Protein AF-A0A1G2YDM6-F1 (afdb_monomer_lite)

Structure (mmCIF, N/CA/C/O backbone):
data_AF-A0A1G2YDM6-F1
#
_entry.id   AF-A0A1G2YDM6-F1
#
loop_
_atom_site.group_PDB
_atom_site.id
_atom_site.type_symbol
_atom_site.label_atom_id
_atom_site.label_alt_id
_atom_site.label_comp_id
_atom_site.label_asym_id
_atom_site.label_entity_id
_atom_site.label_seq_id
_atom_site.pdbx_PDB_ins_code
_atom_site.Cartn_x
_atom_site.Cartn_y
_atom_site.Cartn_z
_atom_site.occupancy
_atom_site.B_iso_or_equiv
_atom_site.auth_seq_id
_atom_site.auth_comp_id
_atom_site.auth_asym_id
_atom_site.auth_atom_id
_atom_site.pdbx_PDB_model_num
ATOM 1 N N . MET A 1 1 ? 48.898 -8.163 -67.115 1.00 39.56 1 MET A N 1
ATOM 2 C CA . MET A 1 1 ? 49.098 -7.182 -66.029 1.00 39.56 1 MET A CA 1
ATOM 3 C C . MET A 1 1 ? 47.753 -7.056 -65.335 1.00 39.56 1 MET A C 1
ATOM 5 O O . MET A 1 1 ? 46.881 -6.364 -65.837 1.00 39.56 1 MET A O 1
ATOM 9 N N . GLU A 1 2 ? 47.530 -7.859 -64.297 1.00 41.38 2 GLU A N 1
ATOM 10 C CA . GLU A 1 2 ? 46.250 -7.918 -63.586 1.00 41.38 2 GLU A CA 1
ATOM 11 C C . GLU A 1 2 ? 46.316 -6.986 -62.380 1.00 41.38 2 GLU A C 1
ATOM 13 O O . GLU A 1 2 ? 47.079 -7.216 -61.444 1.00 41.38 2 GLU A O 1
ATOM 18 N N . ILE A 1 3 ? 45.540 -5.907 -62.418 1.00 42.56 3 ILE A N 1
ATOM 19 C CA . ILE A 1 3 ? 45.365 -5.003 -61.281 1.00 42.56 3 ILE A CA 1
ATOM 20 C C . ILE A 1 3 ? 44.123 -5.471 -60.525 1.00 42.56 3 ILE A C 1
ATOM 22 O O . ILE A 1 3 ? 43.000 -5.092 -60.842 1.00 42.56 3 ILE A O 1
ATOM 26 N N . THR A 1 4 ? 44.333 -6.349 -59.544 1.00 41.69 4 THR A N 1
ATOM 27 C CA . THR A 1 4 ? 43.322 -6.680 -58.533 1.00 41.69 4 THR A CA 1
ATOM 28 C C . THR A 1 4 ? 43.437 -5.660 -57.406 1.00 41.69 4 THR A C 1
ATOM 30 O O . THR A 1 4 ? 44.292 -5.789 -56.529 1.00 41.69 4 THR A O 1
ATOM 33 N N . THR A 1 5 ? 42.590 -4.634 -57.415 1.00 46.31 5 THR A N 1
ATOM 34 C CA . THR A 1 5 ? 42.485 -3.705 -56.283 1.00 46.31 5 THR A CA 1
ATOM 35 C C . THR A 1 5 ? 41.558 -4.326 -55.245 1.00 46.31 5 THR A C 1
ATOM 37 O O . THR A 1 5 ? 40.344 -4.372 -55.424 1.00 46.31 5 THR A O 1
ATOM 40 N N . LYS A 1 6 ? 42.142 -4.856 -54.167 1.00 47.94 6 LYS A N 1
ATOM 41 C CA . LYS A 1 6 ? 41.411 -5.379 -53.009 1.00 47.94 6 LYS A CA 1
ATOM 42 C C . LYS A 1 6 ? 40.618 -4.240 -52.361 1.00 47.94 6 LYS A C 1
ATOM 44 O O . LYS A 1 6 ? 41.208 -3.288 -51.857 1.00 47.94 6 LYS A O 1
ATOM 49 N N . THR A 1 7 ? 39.292 -4.346 -52.375 1.00 47.47 7 THR A N 1
ATOM 50 C CA . THR A 1 7 ? 38.390 -3.479 -51.611 1.00 47.47 7 THR A CA 1
ATOM 51 C C . THR A 1 7 ? 38.710 -3.619 -50.124 1.00 47.47 7 THR A C 1
ATOM 53 O O . THR A 1 7 ? 38.458 -4.661 -49.522 1.00 47.47 7 THR A O 1
ATOM 56 N N . ASN A 1 8 ? 39.295 -2.575 -49.537 1.00 47.19 8 ASN A N 1
ATOM 57 C CA . ASN A 1 8 ? 39.454 -2.445 -48.094 1.00 47.19 8 ASN A CA 1
ATOM 58 C C . ASN A 1 8 ? 38.079 -2.173 -47.478 1.00 47.19 8 ASN A C 1
ATOM 60 O O . ASN A 1 8 ? 37.555 -1.064 -47.578 1.00 47.19 8 ASN A O 1
ATOM 64 N N . PHE A 1 9 ? 37.500 -3.185 -46.839 1.00 51.41 9 PHE A N 1
ATOM 65 C CA . PHE A 1 9 ? 36.400 -2.986 -45.907 1.00 51.41 9 PHE A CA 1
ATOM 66 C C . PHE A 1 9 ? 36.975 -2.323 -44.654 1.00 51.41 9 PHE A C 1
ATOM 68 O O . PHE A 1 9 ? 37.782 -2.917 -43.942 1.00 51.41 9 PHE A O 1
ATOM 75 N N . VAL A 1 10 ? 36.594 -1.071 -44.403 1.00 49.62 10 VAL A N 1
ATOM 76 C CA . VAL A 1 10 ? 36.837 -0.429 -43.110 1.00 49.62 10 VAL A CA 1
ATOM 77 C C . VAL A 1 10 ? 36.023 -1.208 -42.082 1.00 49.62 10 VAL A C 1
ATOM 79 O O . VAL A 1 10 ? 34.794 -1.166 -42.098 1.00 49.62 10 VAL A O 1
ATOM 82 N N . GLN A 1 11 ? 36.711 -1.958 -41.223 1.00 52.25 11 GLN A N 1
ATOM 83 C CA . GLN A 1 11 ? 36.120 -2.587 -40.051 1.00 52.25 11 GLN A CA 1
ATOM 84 C C . GLN A 1 11 ? 35.572 -1.466 -39.161 1.00 52.25 11 GLN A C 1
ATOM 86 O O . GLN A 1 11 ? 36.335 -0.718 -38.547 1.00 52.25 11 GLN A O 1
ATOM 91 N N . VAL A 1 12 ? 34.249 -1.306 -39.134 1.00 57.72 12 VAL A N 1
ATOM 92 C CA . VAL A 1 12 ? 33.586 -0.475 -38.127 1.00 57.72 12 VAL A CA 1
ATOM 93 C C . VAL A 1 12 ? 33.918 -1.117 -36.777 1.00 57.72 12 VAL A C 1
ATOM 95 O O . VAL A 1 12 ? 33.742 -2.330 -36.652 1.00 57.72 12 VAL A O 1
ATOM 98 N N . PRO A 1 13 ? 34.459 -0.376 -35.794 1.00 49.88 13 PRO A N 1
ATOM 99 C CA . PRO A 1 13 ? 34.746 -0.958 -34.493 1.00 49.88 13 PRO A CA 1
ATOM 100 C C . PRO A 1 13 ? 33.432 -1.482 -33.916 1.00 49.88 13 PRO A C 1
ATOM 102 O O . PRO A 1 13 ? 32.454 -0.731 -33.867 1.00 49.88 13 PRO A O 1
ATOM 105 N N . ASP A 1 14 ? 33.414 -2.756 -33.515 1.00 54.06 14 ASP A N 1
ATOM 106 C CA . ASP A 1 14 ? 32.352 -3.338 -32.696 1.00 54.06 14 ASP A CA 1
ATOM 107 C C . ASP A 1 14 ? 32.188 -2.432 -31.474 1.00 54.06 14 ASP A C 1
ATOM 109 O O . ASP A 1 14 ? 32.967 -2.482 -30.51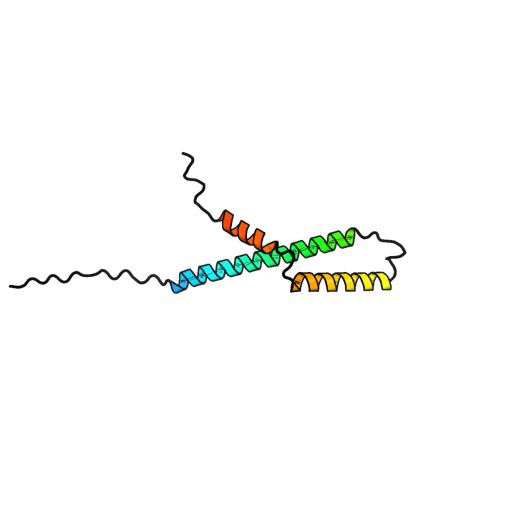9 1.00 54.06 14 ASP A O 1
ATOM 113 N N . ARG A 1 15 ? 31.214 -1.520 -31.522 1.00 57.09 15 ARG A N 1
ATOM 114 C CA . ARG A 1 15 ? 30.751 -0.853 -30.313 1.00 57.09 15 ARG A CA 1
ATOM 115 C C . ARG A 1 15 ? 30.160 -1.960 -29.469 1.00 57.09 15 ARG A C 1
ATOM 117 O O . ARG A 1 15 ? 29.198 -2.585 -29.895 1.00 57.09 15 ARG A O 1
ATOM 124 N N . ASP A 1 16 ? 30.776 -2.188 -28.319 1.00 59.62 16 ASP A N 1
ATOM 125 C CA . ASP A 1 16 ? 30.409 -3.167 -27.307 1.00 59.62 16 ASP A CA 1
ATOM 126 C C . ASP A 1 16 ? 28.902 -3.101 -26.989 1.00 59.62 16 ASP A C 1
ATOM 128 O O . ASP A 1 16 ? 28.436 -2.349 -26.129 1.00 59.62 16 ASP A O 1
ATOM 132 N N . VAL A 1 17 ? 28.119 -3.870 -27.747 1.00 59.19 17 VAL A N 1
ATOM 133 C CA . VAL A 1 17 ? 26.656 -3.953 -27.638 1.00 59.19 17 VAL A CA 1
ATOM 134 C C . VAL A 1 17 ? 26.267 -4.516 -26.264 1.00 59.19 17 VAL A C 1
ATOM 136 O O . VAL A 1 17 ? 25.174 -4.263 -25.761 1.00 59.19 17 VAL A O 1
ATOM 139 N N . SER A 1 18 ? 27.191 -5.238 -25.623 1.00 65.00 18 SER A N 1
ATOM 140 C CA . SER A 1 18 ? 27.033 -5.871 -24.317 1.00 65.00 18 SER A CA 1
ATOM 141 C C . SER A 1 18 ? 27.030 -4.895 -23.142 1.00 65.00 18 SER A C 1
ATOM 143 O O . SER A 1 18 ? 26.379 -5.197 -22.143 1.00 65.00 18 SER A O 1
ATOM 145 N N . HIS A 1 19 ? 27.717 -3.752 -23.219 1.00 65.50 19 HIS A N 1
ATOM 146 C CA . HIS A 1 19 ? 27.672 -2.747 -22.149 1.00 65.50 19 HIS A CA 1
ATOM 147 C C . HIS A 1 19 ? 26.391 -1.906 -22.196 1.00 65.50 19 HIS A C 1
ATOM 149 O O . HIS A 1 19 ? 25.699 -1.801 -21.187 1.00 65.50 19 HIS A O 1
ATOM 155 N N . ALA A 1 20 ? 26.001 -1.416 -23.375 1.00 68.38 20 ALA A N 1
ATOM 156 C CA . ALA A 1 20 ? 24.780 -0.620 -23.527 1.00 68.38 20 ALA A CA 1
ATOM 157 C C . ALA A 1 20 ? 23.499 -1.407 -23.178 1.00 68.38 20 ALA A C 1
ATOM 159 O O . ALA A 1 20 ? 22.583 -0.856 -22.570 1.00 68.38 20 ALA A O 1
ATOM 160 N N . ALA A 1 21 ? 23.440 -2.700 -23.520 1.00 70.25 21 ALA A N 1
ATOM 161 C CA . ALA A 1 21 ? 22.320 -3.566 -23.147 1.00 70.25 21 ALA A CA 1
ATOM 162 C C . ALA A 1 21 ? 22.237 -3.787 -21.625 1.00 70.25 21 ALA A C 1
ATOM 164 O O . ALA A 1 21 ? 21.157 -3.721 -21.047 1.00 70.25 21 ALA A O 1
ATOM 165 N N . ARG A 1 22 ? 23.385 -3.973 -20.959 1.00 74.00 22 ARG A N 1
ATOM 166 C CA . ARG A 1 22 ? 23.454 -4.111 -19.495 1.00 74.00 22 ARG A CA 1
ATOM 167 C C . ARG A 1 22 ? 23.003 -2.851 -18.766 1.00 74.00 22 ARG A C 1
ATOM 169 O O . ARG A 1 22 ? 22.281 -2.955 -17.778 1.00 74.00 22 ARG A O 1
ATOM 176 N N . ASP A 1 23 ? 23.410 -1.682 -19.250 1.00 75.81 23 ASP A N 1
ATOM 177 C CA . ASP A 1 23 ? 23.034 -0.401 -18.648 1.00 75.81 23 ASP A CA 1
ATOM 178 C C . ASP A 1 23 ? 21.526 -0.133 -18.790 1.00 75.81 23 ASP A C 1
ATOM 180 O O . ASP A 1 23 ? 20.891 0.365 -17.856 1.00 75.81 23 ASP A O 1
ATOM 184 N N . ALA A 1 24 ? 20.934 -0.517 -19.926 1.00 72.94 24 ALA A N 1
ATOM 185 C CA . ALA A 1 24 ? 19.492 -0.441 -20.149 1.00 72.94 24 ALA A CA 1
ATOM 186 C C . ALA A 1 24 ? 18.711 -1.395 -19.225 1.00 72.94 24 ALA A C 1
ATOM 188 O O . ALA A 1 24 ? 17.763 -0.959 -18.571 1.00 72.94 24 ALA A O 1
ATOM 189 N N . ASP A 1 25 ? 19.149 -2.653 -19.094 1.00 78.81 25 ASP A N 1
ATOM 190 C CA . ASP A 1 25 ? 18.538 -3.639 -18.188 1.00 78.81 25 ASP A CA 1
ATOM 191 C C . ASP A 1 25 ? 18.638 -3.206 -16.713 1.00 78.81 25 ASP A C 1
ATOM 193 O O . ASP A 1 25 ? 17.701 -3.378 -15.927 1.00 78.81 25 ASP A O 1
ATOM 197 N N . MET A 1 26 ? 19.766 -2.606 -16.317 1.00 78.00 26 MET A N 1
ATOM 198 C CA . MET A 1 26 ? 19.955 -2.068 -14.968 1.00 78.00 26 MET A CA 1
ATOM 199 C C . MET A 1 26 ? 19.038 -0.875 -14.686 1.00 78.00 26 MET A C 1
ATOM 201 O O . MET A 1 26 ? 18.440 -0.814 -13.609 1.00 78.00 26 MET A O 1
ATOM 205 N N . GLN A 1 27 ? 18.898 0.061 -15.633 1.00 80.31 27 GLN A N 1
ATOM 206 C CA . GLN A 1 27 ? 17.955 1.175 -15.493 1.00 80.31 2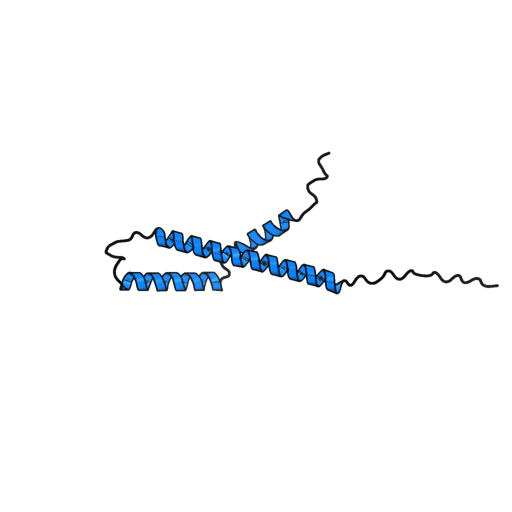7 GLN A CA 1
ATOM 207 C C . GLN A 1 27 ? 16.508 0.693 -15.412 1.00 80.31 27 GLN A C 1
ATOM 209 O O . GLN A 1 27 ? 15.735 1.221 -14.611 1.00 80.31 27 GLN A O 1
ATOM 214 N N . ASP A 1 28 ? 16.142 -0.310 -16.207 1.00 88.88 28 ASP A N 1
ATOM 215 C CA . ASP A 1 28 ? 14.796 -0.873 -16.194 1.00 88.88 28 ASP A CA 1
ATOM 216 C C . ASP A 1 28 ? 14.469 -1.530 -14.845 1.00 88.88 28 ASP A C 1
ATOM 218 O O . ASP A 1 28 ? 13.485 -1.181 -14.186 1.00 88.88 28 ASP A O 1
ATOM 222 N N . SER A 1 29 ? 15.377 -2.380 -14.358 1.00 89.88 29 SER A N 1
ATOM 223 C CA . SER A 1 29 ? 15.290 -2.997 -13.030 1.00 89.88 29 SER A CA 1
ATOM 224 C C . SER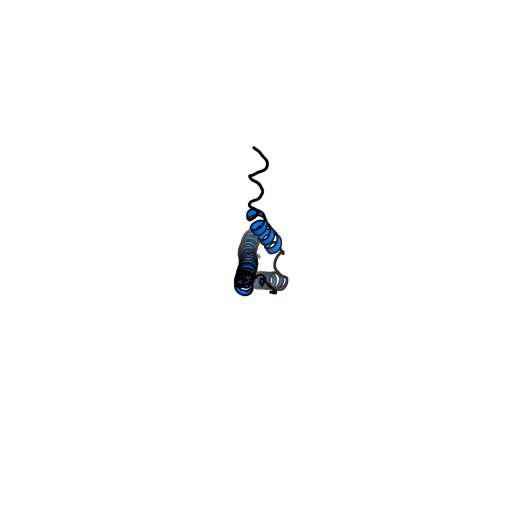 A 1 29 ? 15.198 -1.955 -11.907 1.00 89.88 29 SER A C 1
ATOM 226 O O . SER A 1 29 ? 14.417 -2.108 -10.961 1.00 89.88 29 SER A O 1
ATOM 228 N N . HIS A 1 30 ? 15.941 -0.850 -12.026 1.00 91.44 30 HIS A N 1
ATOM 229 C CA . HIS A 1 30 ? 15.884 0.247 -11.065 1.00 91.44 30 HIS A CA 1
ATOM 230 C C . HIS A 1 30 ? 14.516 0.942 -11.051 1.00 91.44 30 HIS A C 1
ATOM 232 O O . HIS A 1 30 ? 13.945 1.127 -9.977 1.00 91.44 30 HIS A O 1
ATOM 238 N N . LYS A 1 31 ? 13.943 1.265 -12.217 1.00 92.12 31 LYS A N 1
ATOM 239 C CA . LYS A 1 31 ? 12.603 1.874 -12.314 1.00 92.12 31 LYS A CA 1
ATOM 240 C C . LYS A 1 31 ? 11.521 0.970 -11.724 1.00 92.12 31 LYS A C 1
ATOM 242 O O . LYS A 1 31 ? 10.658 1.449 -10.991 1.00 92.12 31 LYS A O 1
ATOM 247 N N . VAL A 1 32 ? 11.587 -0.337 -11.994 1.00 92.06 32 VAL A N 1
ATOM 248 C CA . VAL A 1 32 ? 10.662 -1.323 -11.407 1.00 92.06 32 VAL A CA 1
ATOM 249 C C . VAL A 1 32 ? 10.765 -1.330 -9.884 1.00 92.06 32 VAL A C 1
ATOM 251 O O . VAL A 1 32 ? 9.741 -1.336 -9.199 1.00 92.06 32 VAL A O 1
ATOM 254 N N . LYS A 1 33 ? 11.988 -1.314 -9.342 1.00 91.56 33 LYS A N 1
ATOM 255 C CA . LYS A 1 33 ? 12.216 -1.247 -7.895 1.00 91.56 33 LYS A CA 1
ATOM 256 C C . LYS A 1 33 ? 11.628 0.031 -7.297 1.00 91.56 33 LYS A C 1
ATOM 258 O O . LYS A 1 33 ? 10.827 -0.066 -6.376 1.00 91.56 33 LYS A O 1
ATOM 263 N N . VAL A 1 34 ? 11.952 1.198 -7.855 1.00 93.56 34 VAL A N 1
ATOM 264 C CA . VAL A 1 34 ? 11.446 2.491 -7.364 1.00 93.56 34 VAL A CA 1
ATOM 265 C C . VAL A 1 34 ? 9.918 2.528 -7.367 1.00 93.56 34 VAL A C 1
ATOM 267 O O . VAL A 1 34 ? 9.317 2.976 -6.395 1.00 93.56 34 VAL A O 1
ATOM 270 N N . ALA A 1 35 ? 9.272 2.019 -8.419 1.00 93.44 35 ALA A N 1
ATOM 271 C CA . ALA A 1 35 ? 7.815 1.987 -8.494 1.00 93.44 35 ALA A CA 1
ATOM 272 C C . ALA A 1 35 ? 7.178 1.109 -7.399 1.00 93.44 35 ALA A C 1
ATOM 274 O O . ALA A 1 35 ? 6.169 1.497 -6.810 1.00 93.44 35 ALA A O 1
ATOM 275 N N . LYS A 1 36 ? 7.774 -0.053 -7.102 1.00 92.00 36 LYS A N 1
ATOM 276 C CA . LYS A 1 36 ? 7.318 -0.956 -6.029 1.00 92.00 36 LYS A CA 1
ATOM 277 C C . LYS A 1 36 ? 7.574 -0.387 -4.635 1.00 92.00 36 LYS A C 1
ATOM 279 O O . LYS A 1 36 ? 6.713 -0.484 -3.761 1.00 92.00 36 LYS A O 1
ATOM 284 N N . ASP A 1 37 ? 8.734 0.230 -4.435 1.00 91.25 37 ASP A N 1
ATOM 285 C CA . ASP A 1 37 ? 9.087 0.864 -3.166 1.00 91.25 37 ASP A CA 1
ATOM 286 C C . ASP A 1 37 ? 8.145 2.051 -2.892 1.00 91.25 37 ASP A C 1
ATOM 288 O O . ASP A 1 37 ? 7.645 2.204 -1.778 1.00 91.25 37 ASP A O 1
ATOM 292 N N . PHE A 1 38 ? 7.809 2.840 -3.920 1.00 93.56 38 PHE A N 1
ATOM 293 C CA . PHE A 1 38 ? 6.819 3.912 -3.806 1.00 93.56 38 PHE A CA 1
ATOM 294 C C . PHE A 1 38 ? 5.425 3.382 -3.457 1.00 93.56 38 PHE A C 1
ATOM 296 O O . PHE A 1 38 ? 4.789 3.910 -2.546 1.00 93.56 38 PHE A O 1
ATOM 303 N N . GLU A 1 39 ? 4.945 2.338 -4.144 1.00 91.44 39 GLU A N 1
ATOM 304 C CA . GLU A 1 39 ? 3.660 1.717 -3.800 1.00 91.44 39 GLU A CA 1
ATOM 305 C C . GLU A 1 39 ? 3.647 1.238 -2.343 1.00 91.44 39 GLU A C 1
ATOM 307 O O . GLU A 1 39 ? 2.660 1.449 -1.646 1.00 91.44 39 GLU A O 1
ATOM 312 N N . SER A 1 40 ? 4.748 0.671 -1.849 1.00 90.94 40 SER A N 1
ATOM 313 C CA . SER A 1 40 ? 4.853 0.226 -0.453 1.00 90.94 40 SER A CA 1
ATOM 314 C C . SER A 1 40 ? 4.678 1.384 0.538 1.00 90.94 40 SER A C 1
ATOM 316 O O . SER A 1 40 ? 3.949 1.252 1.522 1.00 90.94 40 SER A O 1
ATOM 318 N N . VAL A 1 41 ? 5.289 2.542 0.262 1.00 91.88 41 VAL A N 1
ATOM 319 C CA . VAL A 1 41 ? 5.111 3.758 1.076 1.00 91.88 41 VAL A CA 1
ATOM 320 C C . VAL A 1 41 ? 3.673 4.278 0.989 1.00 91.88 41 VAL A C 1
ATOM 322 O O . VAL A 1 41 ? 3.088 4.641 2.009 1.00 91.88 41 VAL A O 1
ATOM 325 N N . LEU A 1 42 ? 3.080 4.289 -0.208 1.00 92.50 42 LEU A N 1
ATOM 326 C CA . LEU A 1 42 ? 1.692 4.707 -0.411 1.00 92.50 42 LEU A CA 1
ATOM 327 C C . LEU A 1 42 ? 0.716 3.815 0.367 1.00 92.50 42 LEU A C 1
ATOM 329 O O . LEU A 1 42 ? -0.149 4.328 1.071 1.00 92.50 42 LEU A O 1
ATOM 333 N N . LEU A 1 43 ? 0.865 2.493 0.264 1.00 90.56 43 LEU A N 1
ATOM 334 C CA . LEU A 1 43 ? 0.036 1.520 0.975 1.00 90.56 43 LEU A CA 1
ATOM 335 C C . LEU A 1 43 ? 0.137 1.698 2.484 1.00 90.56 43 LEU A C 1
ATOM 337 O O . LEU A 1 43 ? -0.885 1.710 3.162 1.00 90.56 43 LEU A O 1
ATOM 341 N N . ASN A 1 44 ? 1.350 1.897 3.002 1.00 89.12 44 ASN A N 1
ATOM 342 C CA . ASN A 1 44 ? 1.554 2.186 4.415 1.00 89.12 44 ASN A CA 1
ATOM 343 C C . ASN A 1 44 ? 0.748 3.420 4.861 1.00 89.12 44 ASN A C 1
ATOM 345 O O . ASN A 1 44 ? 0.026 3.334 5.849 1.00 89.12 44 ASN A O 1
ATOM 349 N N . LYS A 1 45 ? 0.768 4.517 4.091 1.00 92.00 45 LYS A N 1
ATOM 350 C CA . LYS A 1 45 ? -0.053 5.702 4.392 1.00 92.00 45 LYS A CA 1
ATOM 351 C C . LYS A 1 45 ? -1.549 5.452 4.294 1.00 92.00 45 LYS A C 1
ATOM 353 O O . LYS A 1 45 ? -2.295 5.915 5.147 1.00 92.00 45 LYS A O 1
ATOM 358 N N . VAL A 1 46 ? -1.997 4.691 3.302 1.00 91.25 46 VAL A N 1
ATOM 359 C CA . VAL A 1 46 ? -3.410 4.308 3.199 1.00 91.25 46 VAL A CA 1
ATOM 360 C C . VAL A 1 46 ? -3.842 3.484 4.420 1.00 91.25 46 VAL A C 1
ATOM 362 O O . VAL A 1 46 ? -4.925 3.719 4.948 1.00 91.25 46 VAL A O 1
ATOM 365 N N . PHE A 1 47 ? -3.006 2.561 4.907 1.00 89.00 47 PHE A N 1
ATOM 366 C CA . PHE A 1 47 ? -3.297 1.788 6.120 1.00 89.00 47 PHE A CA 1
ATOM 367 C C . PHE A 1 47 ? -3.322 2.649 7.382 1.00 89.00 47 PHE A C 1
ATOM 369 O O . PHE A 1 47 ? -4.247 2.498 8.175 1.00 89.00 47 PHE A O 1
ATOM 376 N N . GLU A 1 48 ? -2.378 3.579 7.539 1.00 89.19 48 GLU A N 1
ATOM 377 C CA . GLU A 1 48 ? -2.393 4.542 8.648 1.00 89.19 48 GLU A CA 1
ATOM 378 C C . GLU A 1 48 ? -3.697 5.359 8.664 1.00 89.19 48 GLU A C 1
ATOM 380 O O . GLU A 1 48 ? -4.354 5.453 9.698 1.00 89.19 48 GLU A O 1
ATOM 385 N N . GLU A 1 49 ? -4.139 5.888 7.519 1.00 92.69 49 GLU A N 1
ATOM 386 C CA . GLU A 1 49 ? -5.385 6.666 7.446 1.00 92.69 49 GLU A CA 1
ATOM 387 C C . GLU A 1 49 ? -6.643 5.811 7.672 1.00 92.69 49 GLU A C 1
ATOM 389 O O . GLU A 1 49 ? -7.604 6.252 8.313 1.00 92.69 49 GLU A O 1
ATOM 394 N N . MET A 1 50 ? -6.648 4.559 7.199 1.00 88.50 50 MET A N 1
ATOM 395 C CA . MET A 1 50 ? -7.726 3.619 7.516 1.00 88.50 50 MET A CA 1
ATOM 396 C C . MET A 1 50 ? -7.782 3.311 9.016 1.00 88.50 50 MET A C 1
ATOM 398 O O . MET A 1 50 ? -8.877 3.254 9.574 1.00 88.50 50 MET A O 1
ATOM 402 N N . GLN A 1 51 ? -6.629 3.166 9.676 1.00 85.38 51 GLN A N 1
ATOM 403 C CA . GLN A 1 51 ? -6.554 3.000 11.126 1.00 85.38 51 GLN A CA 1
ATOM 404 C C . GLN A 1 51 ? -7.081 4.239 11.859 1.00 85.38 51 GLN A C 1
ATOM 406 O O . GLN A 1 51 ? -7.913 4.097 12.750 1.00 85.38 51 GLN A O 1
ATOM 411 N N . ASN A 1 52 ? -6.684 5.441 11.434 1.00 87.12 52 ASN A N 1
ATOM 412 C CA . ASN A 1 52 ? -7.124 6.710 12.027 1.00 87.12 52 ASN A CA 1
ATOM 413 C C . ASN A 1 52 ? -8.636 6.964 11.886 1.00 87.12 52 ASN A C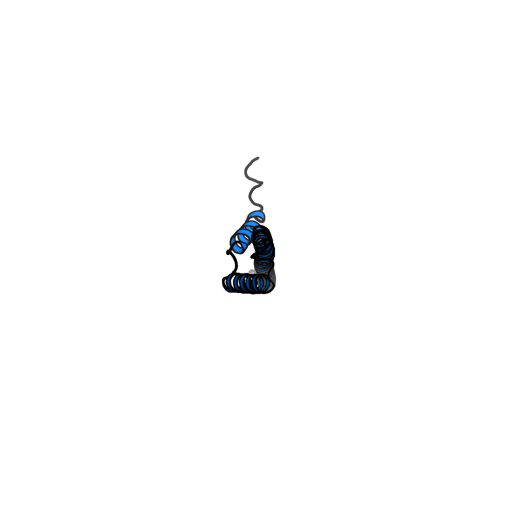 1
ATOM 415 O O . ASN A 1 52 ? -9.203 7.768 12.624 1.00 87.12 52 ASN A O 1
ATOM 419 N N . THR A 1 53 ? -9.301 6.301 10.935 1.00 88.19 53 THR A N 1
ATOM 420 C CA . THR A 1 53 ? -10.758 6.402 10.740 1.00 88.19 53 THR A CA 1
ATOM 421 C C . THR A 1 53 ? -11.542 5.569 11.763 1.00 88.19 53 THR A C 1
ATOM 423 O O . THR A 1 53 ? -12.741 5.787 11.943 1.00 88.19 53 THR A O 1
ATOM 426 N N . ILE A 1 54 ? -10.897 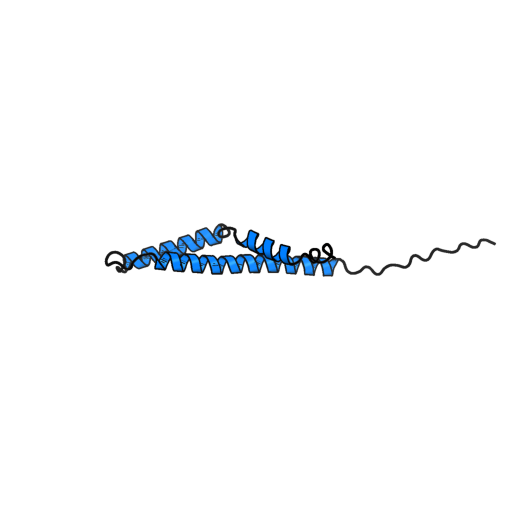4.618 12.447 1.00 82.44 54 ILE A N 1
ATOM 427 C CA . ILE A 1 54 ? -11.528 3.825 13.505 1.00 82.44 54 ILE A CA 1
ATOM 428 C C . ILE A 1 54 ? -11.623 4.710 14.757 1.00 82.44 54 ILE A C 1
ATOM 430 O O . ILE A 1 54 ? -10.589 5.088 15.304 1.00 82.44 54 ILE A O 1
ATOM 434 N N . PRO A 1 55 ? -12.834 5.067 15.226 1.00 75.75 55 PRO A N 1
ATOM 435 C CA . PRO A 1 55 ? -12.973 5.923 16.392 1.00 75.75 55 PRO A CA 1
ATOM 436 C C . PRO A 1 55 ? -12.474 5.203 17.647 1.00 75.75 55 PRO A C 1
ATOM 438 O O . PRO A 1 55 ? -12.880 4.070 17.928 1.00 75.75 55 PRO A O 1
ATOM 441 N N . GLU A 1 56 ? -11.653 5.902 18.428 1.00 71.56 56 GLU A N 1
ATOM 442 C CA . GLU A 1 56 ? -11.343 5.509 19.800 1.00 71.56 56 GLU A CA 1
ATOM 443 C C . GLU A 1 56 ? -12.661 5.480 20.585 1.00 71.56 56 GLU A C 1
ATOM 445 O O . GLU A 1 56 ? -13.384 6.476 20.682 1.00 71.56 56 GLU A O 1
ATOM 450 N N . SER A 1 57 ? -13.039 4.299 21.060 1.00 68.44 57 SER A N 1
ATOM 451 C CA . SER A 1 57 ? -14.246 4.087 21.856 1.00 68.44 57 SER A CA 1
ATOM 452 C C . SER A 1 57 ? -13.906 3.186 23.030 1.00 68.44 57 SER A C 1
ATOM 454 O O . SER A 1 57 ? -13.005 2.357 22.922 1.00 68.44 57 SER A O 1
ATOM 456 N N . GLU A 1 58 ? -14.667 3.268 24.121 1.00 65.94 58 GLU A N 1
ATOM 457 C CA . GLU A 1 58 ? -14.459 2.416 25.306 1.00 65.94 58 GLU A CA 1
ATOM 458 C C . GLU A 1 58 ? -14.500 0.901 24.987 1.00 65.94 58 GLU A C 1
ATOM 460 O O . GLU A 1 58 ? -13.957 0.096 25.736 1.00 65.94 58 GLU A O 1
ATOM 465 N N . LEU A 1 59 ? -15.092 0.492 23.853 1.00 66.56 59 LEU A N 1
ATOM 466 C CA . LEU A 1 59 ? -15.080 -0.896 23.352 1.00 66.56 59 LEU A CA 1
ATOM 467 C C . LEU A 1 59 ? -13.750 -1.298 22.683 1.00 66.56 59 LEU A C 1
ATOM 469 O O . LEU A 1 59 ? -13.405 -2.479 22.612 1.00 66.56 59 LEU A O 1
ATOM 473 N N . VAL A 1 60 ? -13.025 -0.322 22.145 1.00 63.81 60 VAL A N 1
ATOM 474 C CA . VAL A 1 60 ? -11.793 -0.489 21.362 1.00 63.81 60 VAL A CA 1
ATOM 475 C C . VAL A 1 60 ? -10.544 -0.184 22.200 1.00 63.81 60 VAL A C 1
ATOM 477 O O . VAL A 1 60 ? -9.456 -0.650 21.871 1.00 63.81 60 VAL A O 1
ATOM 480 N N . GLU A 1 61 ? -10.697 0.529 23.317 1.00 65.31 61 GLU A N 1
ATOM 481 C CA . GLU A 1 61 ? -9.591 0.908 24.201 1.00 65.31 61 GLU A CA 1
ATOM 482 C C . GLU A 1 61 ? -9.021 -0.243 25.050 1.00 65.31 61 GLU A C 1
ATOM 484 O O . GLU A 1 61 ? -7.893 -0.106 25.540 1.00 65.31 61 GLU A O 1
ATOM 489 N N . ASP A 1 62 ? -9.743 -1.366 25.187 1.00 76.81 62 ASP A N 1
ATOM 490 C CA . ASP A 1 62 ? -9.260 -2.553 25.907 1.00 76.81 62 ASP A CA 1
ATOM 491 C C . ASP A 1 62 ? -8.004 -3.150 25.246 1.00 76.81 62 ASP A C 1
ATOM 493 O O . ASP A 1 62 ? -7.869 -3.191 24.017 1.00 76.81 62 ASP A O 1
ATOM 497 N N . ASP A 1 63 ? -7.081 -3.656 26.066 1.00 77.56 63 ASP A N 1
ATOM 498 C CA . ASP A 1 63 ? -5.798 -4.208 25.611 1.00 77.56 63 ASP A CA 1
ATOM 499 C C . ASP A 1 63 ? -5.992 -5.360 24.611 1.00 77.56 63 ASP A C 1
ATOM 501 O O . ASP A 1 63 ? -5.203 -5.526 23.676 1.00 77.56 63 ASP A O 1
ATOM 505 N N . THR A 1 64 ? -7.081 -6.122 24.754 1.00 82.50 64 THR A N 1
ATOM 506 C CA . THR A 1 64 ? -7.465 -7.195 23.827 1.00 82.50 64 THR A CA 1
ATOM 507 C C . THR A 1 64 ? -7.802 -6.653 22.435 1.00 82.50 64 THR A C 1
ATOM 509 O O . THR A 1 64 ? -7.386 -7.219 21.419 1.00 82.50 64 THR A O 1
ATOM 512 N N . SER A 1 65 ? -8.530 -5.537 22.369 1.00 80.44 65 SER A N 1
ATOM 513 C CA . SER A 1 65 ? -8.951 -4.902 21.116 1.00 80.44 65 SER A CA 1
ATOM 514 C C . SER A 1 65 ? -7.753 -4.339 20.347 1.00 80.44 65 SER A C 1
ATOM 516 O O . SER A 1 65 ? -7.637 -4.559 19.138 1.00 80.44 65 SER A O 1
ATOM 518 N N . LYS A 1 66 ? -6.797 -3.714 21.046 1.00 80.75 66 LYS A N 1
ATOM 519 C CA . LYS A 1 66 ? -5.535 -3.231 20.451 1.00 80.75 66 LYS A CA 1
ATOM 520 C C . LYS A 1 66 ? -4.680 -4.369 19.894 1.00 80.75 66 LYS A C 1
ATOM 522 O O . LYS A 1 66 ? -4.136 -4.253 18.795 1.00 80.75 66 LYS A O 1
ATOM 527 N N . GLN A 1 67 ? -4.593 -5.492 20.609 1.00 85.12 67 GLN A N 1
ATOM 528 C CA . GLN A 1 67 ? -3.891 -6.683 20.119 1.00 85.12 67 GLN A CA 1
ATOM 529 C C . GLN A 1 67 ? -4.543 -7.244 18.851 1.00 85.12 67 GLN A C 1
ATOM 531 O O . GLN A 1 67 ? -3.843 -7.559 17.887 1.00 85.12 67 GLN A O 1
ATOM 536 N N . MET A 1 68 ? -5.878 -7.318 18.816 1.00 85.94 68 MET A N 1
ATOM 537 C CA . MET A 1 68 ? -6.615 -7.784 17.640 1.00 85.94 68 MET A CA 1
ATOM 538 C C . MET A 1 68 ? -6.387 -6.876 16.424 1.00 85.94 68 MET A C 1
ATOM 540 O O . MET A 1 68 ? -6.163 -7.376 15.322 1.00 85.94 68 MET A O 1
ATOM 544 N N . GLN A 1 69 ? -6.380 -5.554 16.616 1.00 83.94 69 GLN A N 1
ATOM 545 C CA . GLN A 1 69 ? -6.054 -4.603 15.550 1.00 83.94 69 GLN A CA 1
ATOM 546 C C . GLN A 1 69 ? -4.623 -4.776 15.037 1.00 83.94 69 GLN A C 1
ATOM 548 O O . GLN A 1 69 ? -4.408 -4.796 13.828 1.00 83.94 69 GLN A O 1
ATOM 553 N N . GLY A 1 70 ? -3.646 -4.953 15.930 1.00 85.50 70 GLY A N 1
ATOM 554 C CA . GLY A 1 70 ? -2.262 -5.222 15.533 1.00 85.50 70 GLY A CA 1
ATOM 555 C C . GLY A 1 70 ? -2.135 -6.484 14.672 1.00 85.50 70 GLY A C 1
ATOM 556 O O . GLY A 1 70 ? -1.486 -6.460 13.627 1.00 85.50 70 GLY A O 1
ATOM 557 N N . ILE A 1 71 ? -2.814 -7.568 15.064 1.00 89.75 71 ILE A N 1
ATOM 558 C CA . ILE A 1 71 ? -2.861 -8.820 14.293 1.00 89.75 71 ILE A CA 1
ATOM 559 C C . ILE A 1 71 ? -3.535 -8.601 12.932 1.00 89.75 71 ILE A C 1
ATOM 561 O O . ILE A 1 71 ? -3.027 -9.073 11.916 1.00 89.75 71 ILE A O 1
ATOM 565 N N . PHE A 1 72 ? -4.649 -7.867 12.891 1.00 89.44 72 PHE A N 1
ATOM 566 C CA . PHE A 1 72 ? -5.349 -7.533 11.651 1.00 89.44 72 PHE A CA 1
ATOM 567 C C . PHE A 1 72 ? -4.440 -6.786 10.664 1.00 89.44 72 PHE A C 1
ATOM 569 O O . PHE A 1 72 ? -4.300 -7.211 9.515 1.00 89.44 72 PHE A O 1
ATOM 576 N N . TRP A 1 73 ? -3.769 -5.723 11.115 1.00 87.12 73 TRP A N 1
ATOM 577 C CA . TRP A 1 73 ? -2.864 -4.947 10.266 1.00 87.12 73 TRP A CA 1
ATOM 578 C C . TRP A 1 73 ? -1.651 -5.758 9.806 1.00 87.12 73 TRP A C 1
ATOM 580 O O . TRP A 1 73 ? -1.235 -5.625 8.656 1.00 87.12 73 TRP A O 1
ATOM 590 N N . MET A 1 74 ? -1.127 -6.651 10.652 1.00 87.62 74 MET A N 1
ATOM 591 C CA . MET A 1 74 ? -0.057 -7.578 10.274 1.00 87.62 74 MET A CA 1
ATOM 592 C C . MET A 1 74 ? -0.487 -8.512 9.133 1.00 87.62 74 MET A C 1
ATOM 594 O O . MET A 1 74 ? 0.232 -8.624 8.142 1.00 87.62 74 MET A O 1
ATOM 598 N N . TYR A 1 75 ? -1.662 -9.145 9.236 1.00 89.81 75 TYR A N 1
ATOM 599 C CA . TYR A 1 75 ? -2.184 -9.999 8.162 1.00 89.81 75 TYR A CA 1
ATOM 600 C C . TYR A 1 75 ? -2.456 -9.216 6.878 1.00 89.81 75 TYR A C 1
ATOM 602 O O . TYR A 1 75 ? -2.222 -9.731 5.788 1.00 89.81 75 TYR A O 1
ATOM 610 N N . MET A 1 76 ? -2.923 -7.972 6.988 1.00 87.94 76 MET A N 1
ATOM 611 C CA . MET A 1 76 ? -3.140 -7.129 5.814 1.00 87.94 76 MET A CA 1
ATOM 612 C C . MET A 1 76 ? -1.840 -6.739 5.119 1.00 87.94 76 MET A C 1
ATOM 614 O O . MET A 1 76 ? -1.776 -6.789 3.892 1.00 87.94 76 MET A O 1
ATOM 618 N N . ALA A 1 77 ? -0.794 -6.409 5.876 1.00 85.62 77 ALA A N 1
ATOM 619 C CA . 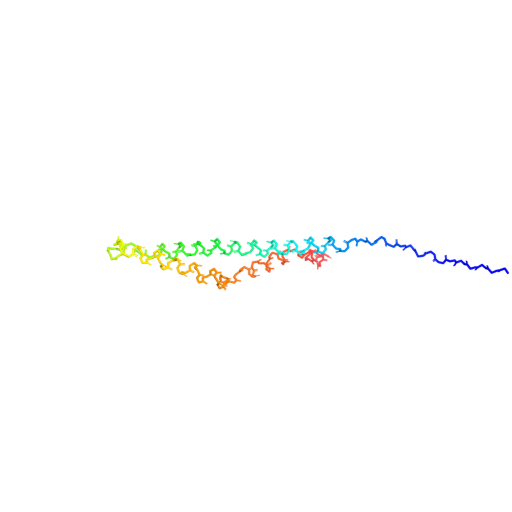ALA A 1 77 ? 0.523 -6.147 5.309 1.00 85.62 77 ALA A CA 1
ATOM 620 C C . ALA A 1 77 ? 1.093 -7.384 4.591 1.00 85.62 77 ALA A C 1
ATOM 622 O O . ALA A 1 77 ? 1.635 -7.251 3.493 1.00 85.62 77 ALA A O 1
ATOM 623 N N . ASP A 1 78 ? 0.931 -8.578 5.170 1.00 84.75 78 ASP A N 1
ATOM 624 C CA . ASP A 1 78 ? 1.399 -9.837 4.576 1.00 84.75 78 ASP A CA 1
ATOM 625 C C . ASP A 1 78 ? 0.616 -10.224 3.307 1.00 84.75 78 ASP A C 1
ATOM 627 O O . ASP A 1 78 ? 1.224 -10.510 2.272 1.00 84.75 78 ASP A O 1
ATOM 631 N N . ASP A 1 79 ? -0.723 -10.155 3.323 1.00 86.75 79 ASP A N 1
ATOM 632 C CA . ASP A 1 79 ? -1.555 -10.435 2.137 1.00 86.75 79 ASP A CA 1
ATOM 633 C C . ASP A 1 79 ? -1.224 -9.471 0.989 1.00 86.75 79 ASP A C 1
ATOM 635 O O . ASP A 1 79 ? -1.033 -9.884 -0.155 1.00 86.75 79 ASP A O 1
ATOM 639 N N . MET A 1 80 ? -1.075 -8.181 1.292 1.00 84.81 80 MET A N 1
ATOM 640 C CA . MET A 1 80 ? -0.799 -7.167 0.273 1.00 84.81 80 MET A CA 1
ATOM 641 C C . MET A 1 80 ? 0.636 -7.257 -0.245 1.00 84.81 80 MET A C 1
ATOM 643 O O . MET A 1 80 ? 0.857 -7.166 -1.451 1.00 84.81 80 MET A O 1
ATOM 647 N N . GLY A 1 81 ? 1.620 -7.503 0.623 1.00 78.94 81 GLY A N 1
ATOM 648 C CA . GLY A 1 81 ? 3.011 -7.705 0.215 1.00 78.94 81 GLY A CA 1
ATOM 649 C C . GLY A 1 81 ? 3.202 -8.966 -0.634 1.00 78.94 81 GLY A C 1
ATOM 650 O O . GLY A 1 81 ? 3.859 -8.919 -1.677 1.00 78.94 81 GLY A O 1
ATOM 651 N N . SER A 1 82 ? 2.585 -10.082 -0.237 1.00 77.94 82 SER A N 1
ATOM 652 C CA . SER A 1 82 ? 2.706 -11.372 -0.934 1.00 77.94 82 SER A CA 1
ATOM 653 C C . SER A 1 82 ? 1.985 -11.405 -2.285 1.00 77.94 82 SER A C 1
ATOM 655 O O . SER A 1 82 ? 2.427 -12.100 -3.203 1.00 77.94 82 SER A O 1
ATOM 657 N N . ARG A 1 83 ? 0.911 -10.622 -2.451 1.00 80.19 83 ARG A N 1
ATOM 658 C CA . ARG A 1 83 ? 0.112 -10.565 -3.691 1.00 80.19 83 ARG A CA 1
ATOM 659 C C . ARG A 1 83 ? 0.532 -9.450 -4.653 1.00 80.19 83 ARG A C 1
ATOM 661 O O . ARG A 1 83 ? -0.046 -9.329 -5.732 1.00 80.19 83 ARG A O 1
ATOM 668 N N . GLY A 1 84 ? 1.591 -8.705 -4.324 1.00 75.00 84 GLY A N 1
ATOM 669 C CA . GLY A 1 84 ? 2.177 -7.690 -5.204 1.00 75.00 84 GLY A CA 1
ATOM 670 C C . GLY A 1 84 ? 1.503 -6.319 -5.125 1.00 75.00 84 GLY A C 1
ATOM 671 O O . GLY A 1 84 ? 1.460 -5.615 -6.137 1.00 75.00 84 GLY A O 1
ATOM 672 N N . GLY A 1 85 ? 0.994 -5.969 -3.944 1.00 83.62 85 GLY A N 1
ATOM 673 C CA . GLY A 1 85 ? 0.348 -4.699 -3.638 1.00 83.62 85 GLY A CA 1
ATOM 674 C C . GLY A 1 85 ? -1.018 -4.551 -4.303 1.00 83.62 85 GLY A C 1
ATOM 675 O O . GLY A 1 85 ? -1.710 -5.528 -4.592 1.00 83.62 85 GLY A O 1
ATOM 676 N N . PHE A 1 86 ? -1.393 -3.306 -4.589 1.00 89.31 86 PHE A N 1
ATOM 677 C CA . PHE A 1 86 ? -2.560 -2.994 -5.421 1.00 89.31 86 PHE A CA 1
ATOM 678 C C . PHE A 1 86 ? -2.240 -3.069 -6.921 1.00 89.31 86 PHE A C 1
ATOM 680 O O . PHE A 1 86 ? -3.135 -2.954 -7.757 1.00 89.31 86 PHE A O 1
ATOM 687 N N . GLY A 1 87 ? -0.972 -3.290 -7.275 1.00 89.75 87 GLY A N 1
ATOM 688 C CA . GLY A 1 87 ? -0.497 -3.339 -8.651 1.00 89.75 87 GLY A CA 1
ATOM 689 C C . GLY A 1 87 ? -0.252 -1.962 -9.265 1.00 89.75 87 GLY A C 1
ATOM 690 O O . GLY A 1 87 ? 0.120 -1.902 -10.435 1.00 89.75 87 GLY A O 1
ATOM 691 N N . LEU A 1 88 ? -0.389 -0.882 -8.489 1.00 92.25 88 LEU A N 1
ATOM 692 C CA . LEU A 1 88 ? -0.220 0.506 -8.936 1.00 92.25 88 LEU A CA 1
ATOM 693 C C . LEU A 1 88 ? 1.206 0.788 -9.409 1.00 92.25 88 LEU A C 1
ATOM 695 O O . LEU A 1 88 ? 1.428 1.660 -10.249 1.00 92.25 88 LEU A O 1
ATOM 699 N N . TRP A 1 89 ? 2.180 0.029 -8.907 1.00 92.50 89 TRP A N 1
ATOM 700 C CA . TRP A 1 89 ? 3.571 0.125 -9.337 1.00 92.50 89 TRP A CA 1
ATOM 701 C C . TRP A 1 89 ? 3.741 -0.049 -10.856 1.00 92.50 89 TRP A C 1
ATOM 703 O O . TRP A 1 89 ? 4.662 0.528 -11.431 1.00 92.50 89 TRP A O 1
ATOM 713 N N . LYS A 1 90 ? 2.857 -0.794 -11.537 1.00 92.94 90 LYS A N 1
ATOM 714 C CA . LYS A 1 90 ? 2.915 -0.982 -12.998 1.00 92.94 90 LYS A CA 1
ATOM 715 C C . LYS A 1 90 ? 2.570 0.311 -13.734 1.00 92.94 90 LYS A C 1
ATOM 717 O O . LYS A 1 90 ? 3.264 0.703 -14.668 1.00 92.94 90 LYS A O 1
ATOM 722 N N . GLU A 1 91 ? 1.529 1.001 -13.289 1.00 93.38 91 GLU A N 1
ATOM 723 C CA . GLU A 1 91 ? 1.078 2.279 -13.830 1.00 93.38 91 GLU A CA 1
ATOM 724 C C . GLU A 1 91 ? 2.113 3.372 -13.577 1.00 93.38 91 GLU A C 1
ATOM 726 O O . GLU A 1 91 ? 2.420 4.136 -14.493 1.00 93.38 91 GLU A O 1
ATOM 731 N N . ILE A 1 92 ? 2.703 3.404 -12.380 1.00 91.75 92 ILE A N 1
ATOM 732 C CA . ILE A 1 92 ? 3.782 4.338 -12.034 1.00 91.75 92 ILE A CA 1
ATOM 733 C C . ILE A 1 92 ? 5.006 4.073 -12.925 1.00 91.75 92 ILE A C 1
ATOM 735 O O . ILE A 1 92 ? 5.529 5.000 -13.540 1.00 91.75 92 ILE A O 1
ATOM 739 N N . TYR A 1 93 ? 5.424 2.814 -13.076 1.00 93.81 93 TYR A N 1
ATOM 740 C CA . TYR A 1 93 ? 6.507 2.434 -13.989 1.00 93.81 93 TYR A CA 1
ATOM 741 C C . TYR A 1 93 ? 6.217 2.873 -15.437 1.00 93.81 93 TYR A C 1
ATOM 743 O O . TYR A 1 93 ? 7.064 3.481 -16.096 1.00 93.81 93 TYR A O 1
ATOM 751 N N . ASN A 1 94 ? 4.992 2.650 -15.920 1.00 93.19 94 ASN A N 1
ATOM 752 C CA . ASN A 1 94 ? 4.571 3.078 -17.253 1.00 93.19 94 ASN A CA 1
ATOM 753 C C . ASN A 1 94 ? 4.616 4.606 -17.419 1.00 93.19 94 ASN A C 1
ATOM 755 O O . ASN A 1 94 ? 4.963 5.087 -18.498 1.00 93.19 94 ASN A O 1
ATOM 759 N N . GLN A 1 95 ? 4.276 5.377 -16.383 1.00 90.88 95 GLN A N 1
ATOM 760 C CA . GLN A 1 95 ? 4.368 6.841 -16.407 1.00 90.88 95 GLN A CA 1
ATOM 761 C C . GLN A 1 95 ? 5.823 7.320 -16.480 1.00 90.88 95 GLN A C 1
ATOM 763 O O . GLN A 1 95 ? 6.134 8.140 -17.343 1.00 90.88 95 GLN A O 1
ATOM 768 N N . MET A 1 96 ? 6.730 6.734 -15.688 1.00 89.06 96 MET A N 1
ATOM 769 C CA . MET A 1 96 ? 8.168 7.050 -15.750 1.00 89.06 96 MET A CA 1
ATOM 770 C C . MET A 1 96 ? 8.764 6.816 -17.148 1.00 89.06 96 MET A C 1
ATOM 772 O O . MET A 1 96 ? 9.691 7.511 -17.562 1.00 89.06 96 MET A O 1
ATOM 776 N N . ASN A 1 97 ? 8.234 5.841 -17.892 1.00 87.31 97 ASN A N 1
ATOM 777 C CA . ASN A 1 97 ? 8.672 5.540 -19.256 1.00 87.31 97 ASN A CA 1
ATOM 778 C C . ASN A 1 97 ? 8.018 6.430 -20.324 1.00 87.31 97 ASN A C 1
ATOM 780 O O . ASN A 1 97 ? 8.612 6.645 -21.379 1.00 87.31 97 ASN A O 1
ATOM 784 N N . LYS A 1 98 ? 6.820 6.972 -20.069 1.00 83.38 98 LYS A N 1
ATOM 785 C CA . LYS A 1 98 ? 6.139 7.902 -20.988 1.00 83.38 98 LYS A CA 1
ATOM 786 C C . LYS A 1 98 ? 6.796 9.281 -21.016 1.00 83.38 98 LYS A C 1
ATOM 788 O O . LYS A 1 98 ? 6.898 9.871 -22.087 1.00 83.38 98 LYS A O 1
ATOM 793 N N . GLU A 1 99 ? 7.279 9.771 -19.876 1.00 62.88 99 GLU A N 1
ATOM 794 C CA . GLU A 1 99 ? 7.940 11.085 -19.780 1.00 62.88 99 GLU A CA 1
ATOM 795 C C . GLU A 1 99 ? 9.320 11.131 -20.460 1.00 62.88 99 GLU A C 1
ATOM 797 O O . GLU A 1 99 ? 9.862 12.207 -20.695 1.00 62.88 99 GLU A O 1
ATOM 802 N N . GLN A 1 100 ? 9.877 9.977 -20.842 1.00 56.31 100 GLN A N 1
ATOM 803 C CA . GLN A 1 100 ? 11.174 9.876 -21.516 1.00 56.31 100 GLN A CA 1
ATOM 804 C C . GLN A 1 100 ? 11.098 9.878 -23.049 1.00 56.31 100 GLN A C 1
ATOM 806 O O . GLN A 1 100 ? 12.124 9.663 -23.687 1.00 56.31 100 GLN A O 1
ATOM 811 N N . SER A 1 101 ? 9.935 10.120 -23.669 1.00 47.69 101 SER A N 1
ATOM 812 C CA . SER A 1 101 ? 9.841 10.229 -25.132 1.00 47.69 101 SER A CA 1
ATOM 813 C C . SER A 1 101 ? 10.177 11.657 -25.603 1.00 47.69 101 SER A C 1
ATOM 815 O O . SER A 1 101 ? 9.349 12.554 -25.435 1.00 47.69 101 SER A O 1
ATOM 817 N N . PRO A 1 102 ? 11.341 11.916 -26.240 1.00 49.12 102 PRO A N 1
ATOM 818 C CA . PRO A 1 102 ? 11.741 13.261 -26.668 1.00 49.12 102 PRO A CA 1
ATOM 819 C C . PRO A 1 102 ? 11.032 13.731 -27.953 1.00 49.12 102 PRO A C 1
ATOM 821 O O . PRO A 1 102 ? 11.453 14.706 -28.561 1.00 49.12 102 PRO A O 1
ATOM 824 N N . ALA A 1 103 ? 9.981 13.046 -28.413 1.00 51.91 103 ALA A N 1
ATOM 825 C CA . ALA A 1 103 ? 9.424 13.231 -29.757 1.00 51.91 103 ALA A CA 1
ATOM 826 C C . ALA A 1 103 ? 8.205 14.175 -29.834 1.00 51.91 103 ALA A C 1
ATOM 828 O O . ALA A 1 103 ? 7.585 14.291 -30.889 1.00 51.91 103 ALA A O 1
ATOM 829 N N . ALA A 1 104 ? 7.827 14.850 -28.743 1.00 50.69 104 ALA A N 1
ATOM 830 C CA . ALA A 1 104 ? 6.618 15.683 -28.710 1.00 50.69 104 ALA A CA 1
ATOM 831 C C . ALA A 1 104 ? 6.842 17.181 -29.009 1.00 50.69 104 ALA A C 1
ATOM 833 O O . ALA A 1 104 ? 5.875 17.941 -28.965 1.00 50.69 104 ALA A O 1
ATOM 834 N N . LEU A 1 105 ? 8.070 17.624 -29.316 1.00 52.75 105 LEU A N 1
ATOM 835 C CA . LEU A 1 105 ? 8.378 19.054 -29.494 1.00 52.75 105 LEU A CA 1
ATOM 836 C C . LEU A 1 105 ? 8.549 19.518 -30.954 1.00 52.75 105 LEU A C 1
ATOM 838 O O . LEU A 1 105 ? 8.496 20.720 -31.192 1.00 52.75 105 LEU A O 1
ATOM 842 N N . ASP A 1 106 ? 8.617 18.613 -31.938 1.00 55.28 106 ASP A N 1
ATOM 843 C CA . ASP A 1 106 ? 9.010 18.992 -33.312 1.00 55.28 106 ASP A CA 1
ATOM 844 C C . ASP A 1 106 ? 7.862 19.035 -34.341 1.00 55.28 106 ASP A C 1
ATOM 846 O O . ASP A 1 106 ? 8.104 19.229 -35.528 1.00 55.28 106 ASP A O 1
ATOM 850 N N . SER A 1 107 ? 6.595 18.867 -33.936 1.00 51.72 107 SER A N 1
ATOM 851 C CA . SER A 1 107 ? 5.455 18.847 -34.884 1.00 51.72 107 SER A CA 1
ATOM 852 C C . SER A 1 107 ? 4.551 20.086 -34.852 1.00 51.72 107 SER A C 1
ATOM 854 O O . SER A 1 107 ? 3.455 20.060 -35.417 1.00 51.72 107 SER A O 1
ATOM 856 N N . LYS A 1 108 ? 4.975 21.180 -34.199 1.00 53.25 108 LYS A N 1
ATOM 857 C CA . LYS A 1 108 ? 4.170 22.412 -34.068 1.00 53.25 108 LYS A CA 1
ATOM 858 C C . LYS A 1 108 ? 4.882 23.731 -34.410 1.00 53.25 108 LYS A C 1
ATOM 860 O O . LYS A 1 108 ? 4.455 24.772 -33.908 1.00 53.25 108 LYS A O 1
ATOM 865 N N . LEU A 1 109 ? 5.887 23.724 -35.286 1.00 44.03 109 LEU A N 1
ATOM 866 C CA . LEU A 1 109 ? 6.341 24.945 -35.971 1.00 44.03 109 LEU A CA 1
ATOM 867 C C . LEU A 1 109 ? 6.420 24.748 -37.483 1.00 44.03 109 LEU A C 1
ATOM 869 O O . LEU A 1 109 ? 6.971 23.711 -37.906 1.00 44.03 109 LEU A O 1
#

Sequence (109 aa):
MEITTKTNFVQVPDRDVSHAARDADMQDSHKVKVAKDFESVLLNKVFEEMQNTIPESELVEDDTSKQMQGIFWMYMADDMGSRGGFGLWKEIYNQMNKEQSPAALDSKL

pLDDT: mean 75.75, std 16.66, range [39.56, 93.81]

Radius of gyration: 28.09 Å; chains: 1; bounding box: 64×36×92 Å

Foldseek 3Di:
DDDDDDDDDDPDPPPPPPVVVVVVVVVLVVLLVVLLVVLLVVVVVVVVVVVVPDDDDPVCPDPVNVVVVVVVVVVVNVVQVVVSHPVCSVVSSVVVVVVPDPPPPPPPD

Secondary structure (DSSP, 8-state):
----------------HHHHHHHHHHHHHHHHHHHHHHHHHHHHHHHHHHHHTS---TTTSSHHHHHHHHHHHHHHHHHHHHTTTTSHHHHHHHHHHHTT-TTSSSS--